Protein AF-A0A840PEG2-F1 (afdb_monomer_lite)

Radius of gyration: 22.78 Å; chains: 1; bounding box: 54×35×55 Å

Foldseek 3Di:
DVVVVCVPCVPVVLLVVLVVVLVVQCVCVVVVVDPCVSPPDDSVNSSVVVVVVVVVVVVVVVVVDPPPPPQDADPVRHRPDPPPPDDD

Organism: NCBI:txid1073253

Sequence (88 aa):
MLKKINARQPLLLRAAVALILLGLIRAAVAFGWVPPEWGEIDAADVERAIDVVIMGVTFRSIHRVVTPVATPRNAEGVPLVPAQRRPY

pLDDT: mean 73.18, std 11.71, range [46.25, 90.12]

Structure (mmCIF, N/CA/C/O backbone):
data_AF-A0A840PEG2-F1
#
_entry.id   AF-A0A840PEG2-F1
#
loop_
_atom_site.group_PDB
_atom_site.id
_atom_site.type_symbol
_atom_site.label_atom_id
_atom_site.label_alt_id
_atom_site.label_comp_id
_atom_site.label_asym_id
_atom_site.label_entity_id
_atom_site.label_seq_id
_atom_site.pdbx_PDB_ins_code
_atom_site.Cartn_x
_atom_site.Cartn_y
_atom_site.Cartn_z
_atom_site.occupancy
_atom_site.B_iso_or_equiv
_atom_site.auth_seq_id
_atom_site.auth_comp_id
_atom_site.auth_asym_id
_atom_site.auth_atom_id
_atom_site.pdbx_PDB_model_num
ATOM 1 N N . MET A 1 1 ? 1.258 22.931 15.836 1.00 46.25 1 MET A N 1
ATOM 2 C CA . MET A 1 1 ? 0.229 23.306 14.835 1.00 46.25 1 MET A CA 1
ATOM 3 C C . MET A 1 1 ? 0.081 22.297 13.689 1.00 46.25 1 MET A C 1
ATOM 5 O O . MET A 1 1 ? -1.048 22.061 13.281 1.00 46.25 1 MET A O 1
ATOM 9 N N . LEU A 1 2 ? 1.153 21.618 13.246 1.00 52.53 2 LEU A N 1
ATOM 10 C CA . LEU A 1 2 ? 1.108 20.585 12.189 1.00 52.53 2 LEU A CA 1
ATOM 11 C C . LEU A 1 2 ? 0.129 19.415 12.441 1.00 52.53 2 LEU A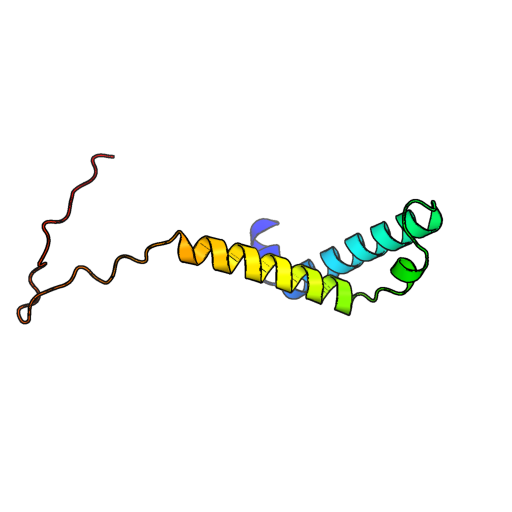 C 1
ATOM 13 O O . LEU A 1 2 ? -0.533 18.963 11.513 1.00 52.53 2 LEU A O 1
ATOM 17 N N . LYS A 1 3 ? -0.052 18.974 13.698 1.00 50.75 3 LYS A N 1
ATOM 18 C CA . LYS A 1 3 ? -0.972 17.864 14.041 1.00 50.75 3 LYS A CA 1
ATOM 19 C C . LYS A 1 3 ? -2.442 18.102 13.650 1.00 50.75 3 LYS A C 1
ATOM 21 O O . LYS A 1 3 ? -3.152 17.133 13.418 1.00 50.75 3 LYS A O 1
ATOM 26 N N . LYS A 1 4 ? -2.916 19.357 13.574 1.00 52.09 4 LYS A N 1
ATOM 27 C CA . LYS A 1 4 ? -4.322 19.663 13.229 1.00 52.09 4 LYS A CA 1
ATOM 28 C C . LYS A 1 4 ? -4.568 19.779 11.720 1.00 52.09 4 LYS A C 1
ATOM 30 O O . LYS A 1 4 ? -5.699 19.578 11.293 1.00 52.09 4 LYS A O 1
ATOM 35 N N . ILE A 1 5 ? -3.532 20.080 10.933 1.00 53.38 5 ILE A N 1
ATOM 36 C CA . ILE A 1 5 ? -3.629 20.188 9.468 1.00 53.38 5 ILE A CA 1
ATOM 37 C C . ILE A 1 5 ? -3.698 18.783 8.852 1.00 53.38 5 ILE A C 1
ATOM 39 O O . ILE A 1 5 ? -4.602 18.509 8.066 1.00 53.38 5 ILE A O 1
ATOM 43 N N . ASN A 1 6 ? -2.857 17.850 9.320 1.00 50.75 6 ASN A N 1
ATOM 44 C CA . ASN A 1 6 ? -2.865 16.456 8.849 1.00 50.75 6 ASN A CA 1
ATOM 45 C C . ASN A 1 6 ? -4.205 15.735 9.070 1.00 50.75 6 ASN A C 1
ATOM 47 O O . ASN A 1 6 ? -4.582 14.893 8.265 1.00 50.75 6 ASN A O 1
ATOM 51 N N . ALA A 1 7 ? -4.947 16.075 10.129 1.00 53.78 7 ALA A N 1
ATOM 52 C CA . ALA A 1 7 ? -6.245 15.458 10.410 1.00 53.78 7 ALA A CA 1
ATOM 53 C C . ALA A 1 7 ? -7.361 15.901 9.444 1.00 53.78 7 ALA A C 1
ATOM 55 O O . ALA A 1 7 ? -8.394 15.244 9.370 1.00 53.78 7 ALA A O 1
ATOM 56 N N . ARG A 1 8 ? -7.185 17.020 8.726 1.00 59.22 8 ARG A N 1
ATOM 57 C CA . ARG A 1 8 ? -8.228 17.612 7.871 1.00 59.22 8 ARG A CA 1
ATOM 58 C C . ARG A 1 8 ? -8.048 17.330 6.382 1.00 59.22 8 ARG A C 1
ATOM 60 O O . ARG A 1 8 ? -8.984 17.553 5.625 1.00 59.22 8 ARG A O 1
ATOM 67 N N . GLN A 1 9 ? -6.878 16.853 5.956 1.00 67.38 9 GLN A N 1
ATOM 68 C CA . GLN A 1 9 ? -6.587 16.587 4.542 1.00 67.38 9 GLN A CA 1
ATOM 69 C C . GLN A 1 9 ? -5.910 15.219 4.344 1.00 67.38 9 GLN A C 1
ATOM 71 O O . GLN A 1 9 ? -4.801 15.146 3.810 1.00 67.38 9 GLN A O 1
ATOM 76 N N . PRO A 1 10 ? -6.568 14.118 4.757 1.00 71.38 10 PRO A N 1
ATOM 77 C CA . PRO A 1 10 ? -6.005 12.773 4.627 1.00 71.38 10 PRO A CA 1
ATOM 78 C C . PRO A 1 10 ? -5.696 12.406 3.166 1.00 71.38 10 PRO A C 1
ATOM 80 O O . PRO A 1 10 ? -4.708 11.730 2.896 1.00 71.38 10 PRO A O 1
ATOM 83 N N . LEU A 1 11 ? -6.491 12.920 2.223 1.00 74.75 11 LEU A N 1
ATOM 84 C CA . LEU A 1 11 ? -6.319 12.694 0.786 1.00 74.75 11 LEU A CA 1
ATOM 85 C C . LEU A 1 11 ? -5.028 13.320 0.235 1.00 74.75 11 LEU A C 1
ATOM 87 O O . LEU A 1 11 ? -4.312 12.672 -0.520 1.00 74.75 11 LEU A O 1
ATOM 91 N N . LEU A 1 12 ? -4.682 14.540 0.661 1.00 79.31 12 LEU A N 1
ATOM 92 C CA . LEU A 1 12 ? -3.438 15.192 0.232 1.00 79.31 12 LEU A CA 1
ATOM 93 C C . LEU A 1 12 ? -2.206 14.507 0.820 1.00 79.31 12 LEU A C 1
ATOM 95 O O . LEU A 1 12 ? -1.204 14.354 0.128 1.00 79.31 12 LEU A O 1
ATOM 99 N N . LEU A 1 13 ? -2.282 14.064 2.079 1.00 79.94 13 LEU A N 1
ATOM 100 C CA . LEU A 1 13 ? -1.192 13.319 2.705 1.00 79.94 13 LEU A CA 1
ATOM 101 C C . LEU A 1 13 ? -0.946 11.991 1.974 1.00 79.94 13 LEU A C 1
ATOM 103 O O . LEU A 1 13 ? 0.200 11.637 1.717 1.00 79.94 13 LEU A O 1
ATOM 107 N N . ARG A 1 14 ? -2.018 11.284 1.602 1.00 75.75 14 ARG A N 1
ATOM 108 C CA . ARG A 1 14 ? -1.945 10.035 0.837 1.00 75.75 14 ARG A CA 1
ATOM 109 C C . ARG A 1 14 ? -1.316 10.247 -0.541 1.00 75.75 14 ARG A C 1
ATOM 111 O O . ARG A 1 14 ? -0.368 9.540 -0.869 1.00 75.75 14 ARG A O 1
ATOM 118 N N . ALA A 1 15 ? -1.769 11.254 -1.288 1.00 76.31 15 ALA A N 1
ATOM 119 C CA . ALA A 1 15 ? -1.198 11.589 -2.592 1.00 76.31 15 ALA A CA 1
ATOM 120 C C . ALA A 1 15 ? 0.289 11.979 -2.485 1.00 76.31 15 ALA A C 1
ATOM 122 O O . ALA A 1 15 ? 1.113 11.533 -3.280 1.00 76.31 15 ALA A O 1
ATOM 123 N N . ALA A 1 16 ? 0.664 12.756 -1.462 1.00 82.94 16 ALA A N 1
ATOM 124 C CA . ALA A 1 16 ? 2.058 13.120 -1.220 1.00 82.94 16 ALA A CA 1
ATOM 125 C C . ALA A 1 16 ? 2.938 11.891 -0.930 1.00 82.94 16 ALA A C 1
ATOM 127 O O . ALA A 1 16 ? 4.030 11.773 -1.481 1.00 82.94 16 ALA A O 1
ATOM 128 N N . VAL A 1 17 ? 2.459 10.954 -0.105 1.00 84.06 17 VAL A N 1
ATOM 129 C CA . VAL A 1 17 ? 3.175 9.700 0.185 1.00 84.06 17 VAL A CA 1
ATOM 130 C C . VAL A 1 17 ? 3.309 8.837 -1.072 1.00 84.06 17 VAL A C 1
ATOM 132 O O . VAL A 1 17 ? 4.395 8.321 -1.331 1.00 84.06 17 VAL A O 1
ATOM 135 N N . ALA A 1 18 ? 2.250 8.719 -1.876 1.00 80.81 18 ALA A N 1
ATOM 136 C CA . ALA A 1 18 ? 2.285 7.969 -3.129 1.00 80.81 18 ALA A CA 1
ATOM 137 C C . ALA A 1 18 ? 3.320 8.543 -4.112 1.00 80.81 18 ALA A C 1
ATOM 139 O O . ALA A 1 18 ? 4.117 7.790 -4.667 1.00 80.81 18 ALA A O 1
ATOM 140 N N . LEU A 1 19 ? 3.380 9.872 -4.262 1.00 85.19 19 LEU A N 1
ATOM 141 C CA . LEU A 1 19 ? 4.369 10.539 -5.116 1.00 85.19 19 LEU A CA 1
ATOM 142 C C . LEU A 1 19 ? 5.808 10.320 -4.637 1.00 85.19 19 LEU A C 1
ATOM 144 O O . LEU A 1 19 ? 6.697 10.086 -5.454 1.00 85.19 19 LEU A O 1
ATOM 148 N N . ILE A 1 20 ? 6.045 10.362 -3.322 1.00 87.00 20 ILE A N 1
ATOM 149 C CA . ILE A 1 20 ? 7.371 10.091 -2.749 1.00 87.00 20 ILE A CA 1
ATOM 150 C C . ILE A 1 20 ? 7.798 8.651 -3.050 1.00 87.00 20 ILE A C 1
ATOM 152 O O . ILE A 1 20 ? 8.917 8.422 -3.507 1.00 87.00 20 ILE A O 1
ATOM 156 N N . LEU A 1 21 ? 6.908 7.682 -2.826 1.00 85.56 21 LEU A N 1
ATOM 157 C CA . LEU A 1 21 ? 7.192 6.270 -3.083 1.00 85.56 21 LEU A CA 1
ATOM 158 C C . LEU A 1 21 ? 7.430 5.998 -4.569 1.00 85.56 21 LEU A C 1
ATOM 160 O O . LEU A 1 21 ? 8.384 5.305 -4.912 1.00 85.56 21 LEU A O 1
ATOM 164 N N . LEU A 1 22 ? 6.630 6.598 -5.449 1.00 86.06 22 LEU A N 1
ATOM 165 C CA . LEU A 1 22 ? 6.823 6.499 -6.892 1.00 86.06 22 LEU A CA 1
ATOM 166 C C . LEU A 1 22 ? 8.179 7.079 -7.322 1.00 86.06 22 LEU A C 1
ATOM 168 O O . LEU A 1 22 ? 8.888 6.468 -8.119 1.00 86.06 22 LEU A O 1
ATOM 172 N N . GLY A 1 23 ? 8.575 8.224 -6.758 1.00 84.00 23 GLY A N 1
ATOM 173 C CA . GLY A 1 23 ? 9.888 8.824 -6.999 1.00 84.00 23 GLY A CA 1
ATOM 174 C C . GLY A 1 23 ? 11.043 7.913 -6.576 1.00 84.00 23 GLY A C 1
ATOM 175 O O . GLY A 1 23 ? 12.014 7.771 -7.318 1.00 84.00 23 GLY A O 1
ATOM 176 N N . LEU A 1 24 ? 10.920 7.241 -5.427 1.00 86.94 24 LEU A N 1
ATOM 177 C CA . LEU A 1 24 ? 11.908 6.264 -4.960 1.00 86.94 24 LEU A CA 1
ATOM 178 C C . LEU A 1 24 ? 11.982 5.033 -5.869 1.00 86.94 24 LEU A C 1
ATOM 180 O O . LEU A 1 24 ? 13.083 4.587 -6.178 1.00 86.94 24 LEU A O 1
ATOM 184 N N . ILE A 1 25 ? 10.841 4.512 -6.332 1.00 84.94 25 ILE A N 1
ATOM 185 C CA . ILE A 1 25 ? 10.794 3.383 -7.275 1.00 84.94 25 ILE A CA 1
ATOM 186 C C . ILE A 1 25 ? 11.467 3.775 -8.594 1.00 84.94 25 ILE A C 1
ATOM 188 O O . ILE A 1 25 ? 12.355 3.069 -9.066 1.00 84.94 25 ILE A O 1
ATOM 192 N N . ARG A 1 26 ? 11.117 4.939 -9.154 1.00 84.06 26 ARG A N 1
ATOM 193 C CA . ARG A 1 26 ? 11.725 5.468 -10.387 1.00 84.06 26 ARG A CA 1
ATOM 194 C C . ARG A 1 26 ? 13.238 5.653 -10.240 1.00 84.06 26 ARG A C 1
ATOM 196 O O . ARG A 1 26 ? 13.981 5.289 -11.148 1.00 84.06 26 ARG A O 1
ATOM 203 N N . ALA A 1 27 ? 13.701 6.168 -9.100 1.00 86.19 27 ALA A N 1
ATOM 204 C CA . ALA A 1 27 ? 15.127 6.283 -8.812 1.00 86.19 27 ALA A CA 1
ATOM 205 C C . ALA A 1 27 ? 15.798 4.903 -8.726 1.00 86.19 27 ALA A C 1
ATOM 207 O O . ALA A 1 27 ? 16.823 4.683 -9.363 1.00 86.19 27 ALA A O 1
ATOM 208 N N . ALA A 1 28 ? 15.205 3.952 -8.002 1.00 85.94 28 ALA A N 1
ATOM 209 C CA . ALA A 1 28 ? 15.744 2.601 -7.855 1.00 85.94 28 ALA A CA 1
ATOM 210 C C . ALA A 1 28 ? 15.849 1.854 -9.198 1.00 85.94 28 ALA A C 1
ATOM 212 O O . ALA A 1 28 ? 16.832 1.151 -9.429 1.00 85.94 28 ALA A O 1
ATOM 213 N N . VAL A 1 29 ? 14.887 2.057 -10.105 1.00 86.81 29 VAL A N 1
ATOM 214 C CA . VAL A 1 29 ? 14.947 1.550 -11.485 1.00 86.81 29 VAL A CA 1
ATOM 215 C C . VAL A 1 29 ? 16.079 2.223 -12.266 1.00 86.81 29 VAL A C 1
ATOM 217 O O . VAL A 1 29 ? 16.860 1.535 -12.917 1.00 86.81 29 VAL A O 1
ATOM 220 N N . ALA A 1 30 ? 16.233 3.547 -12.160 1.00 84.12 30 ALA A N 1
ATOM 221 C CA . ALA A 1 30 ? 17.314 4.275 -12.831 1.00 84.12 30 ALA A CA 1
ATOM 222 C C . ALA A 1 30 ? 18.718 3.842 -12.360 1.00 84.12 30 ALA A C 1
ATOM 224 O O . ALA A 1 30 ? 19.652 3.819 -13.158 1.00 84.12 30 ALA A O 1
ATOM 225 N N . PHE A 1 31 ? 18.864 3.457 -11.088 1.00 90.12 31 PHE A N 1
ATOM 226 C CA . PHE A 1 31 ? 20.098 2.886 -10.533 1.00 90.12 31 PHE A CA 1
ATOM 227 C C . PHE A 1 31 ? 20.269 1.381 -10.812 1.00 90.12 31 PHE A C 1
ATOM 229 O O . PHE A 1 31 ? 21.284 0.805 -10.423 1.00 90.12 31 PHE A O 1
ATOM 236 N N . GLY A 1 32 ? 19.302 0.734 -11.473 1.00 83.50 32 GLY A N 1
ATOM 237 C CA . GLY A 1 32 ? 19.349 -0.691 -11.805 1.00 83.50 32 GLY A CA 1
ATOM 238 C C . GLY A 1 32 ? 19.191 -1.625 -10.603 1.00 83.50 32 GLY A C 1
ATOM 239 O O . GLY A 1 32 ? 19.563 -2.792 -10.680 1.00 83.50 32 GLY A O 1
ATOM 240 N N . TRP A 1 33 ? 18.664 -1.133 -9.478 1.00 86.69 33 TRP A N 1
ATOM 241 C CA . TRP A 1 33 ? 18.415 -1.953 -8.285 1.00 86.69 33 TRP A CA 1
ATOM 242 C C . TRP A 1 33 ? 17.163 -2.819 -8.416 1.00 86.69 33 TRP A C 1
ATOM 244 O O . TRP A 1 33 ? 17.014 -3.805 -7.697 1.00 86.69 33 TRP A O 1
ATOM 254 N N . VAL A 1 34 ? 16.249 -2.426 -9.301 1.00 83.44 34 VAL A N 1
ATOM 255 C CA . VAL A 1 34 ? 14.927 -3.026 -9.478 1.00 83.44 34 VAL A CA 1
ATOM 256 C C . VAL A 1 34 ? 14.666 -3.205 -10.979 1.00 83.44 34 VAL A C 1
ATOM 258 O O . VAL A 1 34 ? 15.126 -2.366 -11.761 1.00 83.44 34 VAL A O 1
ATOM 261 N N . PRO A 1 35 ? 13.951 -4.266 -11.400 1.00 81.25 35 PRO A N 1
ATOM 262 C CA . PRO A 1 35 ? 13.612 -4.493 -12.801 1.00 81.25 35 PRO A CA 1
ATOM 263 C C . PRO A 1 35 ? 12.901 -3.298 -13.461 1.00 81.25 35 PRO A C 1
ATOM 265 O O . PRO A 1 35 ? 12.090 -2.630 -12.812 1.00 81.25 35 PRO A O 1
ATOM 268 N N . PRO A 1 36 ? 13.160 -3.030 -14.754 1.00 79.25 36 PRO A N 1
ATOM 269 C CA . PRO A 1 36 ? 12.586 -1.888 -15.461 1.00 79.25 36 PRO A CA 1
ATOM 270 C C . PRO A 1 36 ? 11.064 -1.963 -15.603 1.00 79.25 36 PRO A C 1
ATOM 272 O O . PRO A 1 36 ? 10.427 -0.912 -15.639 1.00 79.25 36 PRO A O 1
ATOM 275 N N . GLU A 1 37 ? 10.465 -3.159 -15.579 1.00 82.44 37 GLU A N 1
ATOM 276 C CA . GLU A 1 37 ? 9.004 -3.323 -15.538 1.00 82.44 37 GLU A CA 1
ATOM 277 C C . GLU A 1 37 ? 8.342 -2.625 -14.332 1.00 82.44 37 GLU A C 1
ATOM 279 O O . GLU A 1 37 ? 7.167 -2.275 -14.384 1.00 82.44 37 GLU A O 1
ATOM 284 N N . TRP A 1 38 ? 9.080 -2.350 -13.249 1.00 75.44 38 TRP A N 1
ATOM 285 C CA . TRP A 1 3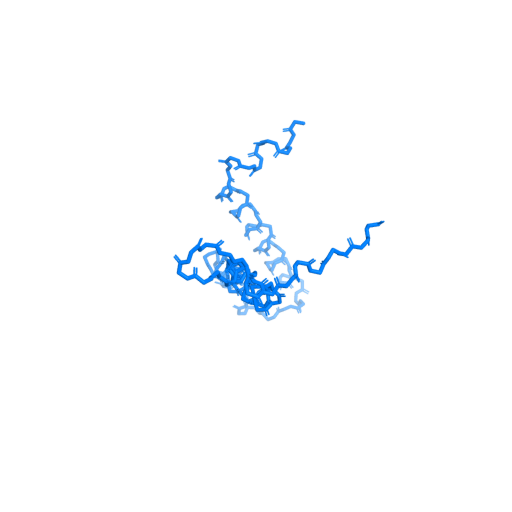8 ? 8.549 -1.613 -12.094 1.00 75.44 38 TRP A CA 1
ATOM 286 C C . TRP A 1 38 ? 8.569 -0.092 -12.304 1.00 75.44 38 TRP A C 1
ATOM 288 O O . TRP A 1 38 ? 7.978 0.653 -11.523 1.00 75.44 38 TRP A O 1
ATOM 298 N N . GLY A 1 39 ? 9.228 0.395 -13.359 1.00 75.19 39 GLY A N 1
ATOM 299 C CA . GLY A 1 39 ? 9.198 1.803 -13.758 1.00 75.19 39 GLY A CA 1
ATOM 300 C C . GLY A 1 39 ? 7.858 2.231 -14.364 1.00 75.19 39 GLY A C 1
ATOM 301 O O . GLY A 1 39 ? 7.540 3.425 -14.347 1.00 75.19 39 GLY A O 1
ATOM 302 N N . GLU A 1 40 ? 7.074 1.262 -14.847 1.00 79.88 40 GLU A N 1
ATOM 303 C CA . GLU A 1 40 ? 5.739 1.442 -15.432 1.00 79.88 40 GLU A CA 1
ATOM 304 C C . GLU A 1 40 ? 4.627 1.559 -14.379 1.00 79.88 40 GLU A C 1
ATOM 306 O O . GLU A 1 40 ? 3.491 1.857 -14.725 1.00 79.88 40 GLU A O 1
ATOM 311 N N . ILE A 1 41 ? 4.945 1.356 -13.096 1.00 78.06 41 ILE A N 1
ATOM 312 C CA . ILE A 1 41 ? 3.976 1.456 -12.001 1.00 78.06 41 ILE A CA 1
ATOM 313 C C . ILE A 1 41 ? 3.443 2.891 -11.920 1.00 78.06 41 ILE A C 1
ATOM 315 O O . ILE A 1 41 ? 4.216 3.844 -11.784 1.00 78.06 41 ILE A O 1
ATOM 319 N N . ASP A 1 42 ? 2.119 3.037 -11.945 1.00 81.25 42 ASP A N 1
ATOM 320 C CA . ASP A 1 42 ? 1.446 4.323 -11.798 1.00 81.25 42 ASP A CA 1
ATOM 321 C C . ASP A 1 42 ? 1.182 4.671 -10.325 1.00 81.25 42 ASP A C 1
ATOM 323 O O . ASP A 1 42 ? 1.155 3.822 -9.429 1.00 81.25 42 ASP A O 1
ATOM 327 N N . ALA A 1 43 ? 0.916 5.953 -10.053 1.00 72.81 43 ALA A N 1
ATOM 328 C CA . ALA A 1 43 ? 0.566 6.414 -8.706 1.00 72.81 43 ALA A CA 1
ATOM 329 C C . ALA A 1 43 ? -0.668 5.683 -8.137 1.00 72.81 43 ALA A C 1
ATOM 331 O O . ALA A 1 43 ? -0.722 5.402 -6.940 1.00 72.81 43 ALA A O 1
ATOM 332 N N . ALA A 1 44 ? -1.631 5.329 -8.995 1.00 78.25 44 ALA A N 1
ATOM 333 C CA . ALA A 1 44 ? -2.830 4.590 -8.606 1.00 78.25 44 ALA A CA 1
ATOM 334 C C . ALA A 1 44 ? -2.515 3.168 -8.105 1.00 78.25 44 ALA A C 1
ATOM 336 O O . ALA A 1 44 ? -3.160 2.688 -7.170 1.00 78.25 44 ALA A O 1
ATOM 337 N N . ASP A 1 45 ? -1.503 2.511 -8.676 1.00 81.12 45 ASP A N 1
ATOM 338 C CA . ASP A 1 45 ? -1.086 1.171 -8.262 1.00 81.12 45 ASP A CA 1
ATOM 339 C C . ASP A 1 45 ? -0.360 1.204 -6.917 1.00 81.12 45 ASP A C 1
ATOM 341 O O . ASP A 1 45 ? -0.627 0.376 -6.043 1.00 81.12 45 ASP A O 1
ATOM 345 N N . VAL A 1 46 ? 0.492 2.215 -6.706 1.00 78.19 46 VAL A N 1
ATOM 346 C CA . VAL A 1 46 ? 1.139 2.465 -5.407 1.00 78.19 46 VAL A CA 1
ATOM 347 C C . VAL A 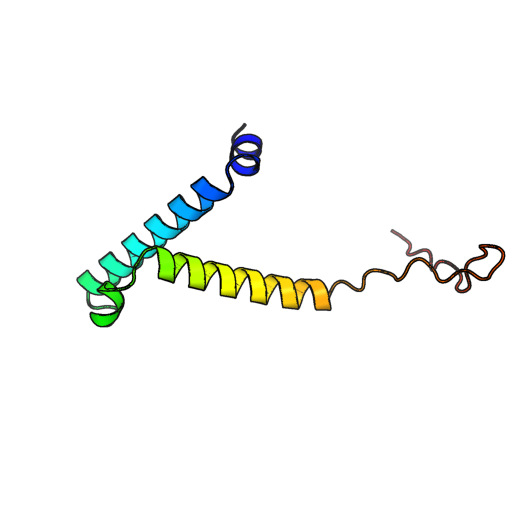1 46 ? 0.086 2.725 -4.332 1.00 78.19 46 VAL A C 1
ATOM 349 O O . VAL A 1 46 ? 0.145 2.150 -3.245 1.00 78.19 46 VAL A O 1
ATOM 352 N N . GLU A 1 47 ? -0.913 3.552 -4.632 1.00 77.38 47 GLU A N 1
ATOM 353 C CA . GLU A 1 47 ? -2.019 3.810 -3.716 1.00 77.38 47 GLU A CA 1
ATOM 354 C C . GLU A 1 47 ? -2.824 2.550 -3.387 1.00 77.38 47 GLU A C 1
ATOM 356 O O . GLU A 1 47 ? -3.134 2.305 -2.220 1.00 77.38 47 GLU A O 1
ATOM 361 N N . ARG A 1 48 ? -3.116 1.713 -4.387 1.00 83.19 48 ARG A N 1
ATOM 362 C CA . ARG A 1 48 ? -3.804 0.435 -4.179 1.00 83.19 48 ARG A CA 1
ATOM 363 C C . ARG A 1 48 ? -2.976 -0.511 -3.307 1.00 83.19 48 ARG A C 1
ATOM 365 O O . ARG A 1 48 ? -3.535 -1.165 -2.429 1.00 83.19 48 ARG A O 1
ATOM 372 N N . ALA A 1 49 ? -1.657 -0.565 -3.492 1.00 81.00 49 ALA A N 1
ATOM 373 C CA . ALA A 1 49 ? -0.770 -1.354 -2.640 1.00 81.00 49 ALA A CA 1
ATOM 374 C C . ALA A 1 49 ? -0.788 -0.860 -1.183 1.00 81.00 49 ALA A C 1
ATOM 376 O O . ALA A 1 49 ? -0.902 -1.667 -0.258 1.00 81.00 49 ALA A O 1
ATOM 377 N N . ILE A 1 50 ? -0.747 0.461 -0.971 1.00 80.19 50 ILE A N 1
ATOM 378 C CA . ILE A 1 50 ? -0.868 1.067 0.362 1.00 80.19 50 ILE A CA 1
ATOM 379 C C . ILE A 1 50 ? -2.207 0.690 1.004 1.00 80.19 50 ILE A C 1
ATOM 381 O O . ILE A 1 50 ? -2.226 0.277 2.164 1.00 80.19 50 ILE A O 1
ATOM 385 N N . ASP A 1 51 ? -3.311 0.773 0.263 1.00 82.62 51 ASP A N 1
ATOM 386 C CA . ASP A 1 51 ? -4.637 0.405 0.766 1.00 82.62 51 ASP A CA 1
ATOM 387 C C . ASP A 1 51 ? -4.711 -1.061 1.191 1.00 82.62 51 ASP A C 1
ATOM 389 O O . ASP A 1 51 ? -5.232 -1.360 2.266 1.00 82.62 51 ASP A O 1
ATOM 393 N N . VAL A 1 52 ? -4.140 -1.977 0.404 1.00 84.25 52 VAL A N 1
ATOM 394 C CA . VAL A 1 52 ? -4.076 -3.405 0.752 1.00 84.25 52 VAL A CA 1
ATOM 395 C C . VAL A 1 52 ? -3.275 -3.622 2.039 1.00 84.25 52 VAL A C 1
ATOM 397 O O . VAL A 1 52 ? -3.700 -4.390 2.906 1.00 84.25 52 VAL A O 1
ATOM 400 N N . VAL A 1 53 ? -2.152 -2.918 2.212 1.00 82.56 53 VAL A N 1
ATOM 401 C CA . VAL A 1 53 ? -1.341 -2.991 3.438 1.00 82.56 53 VAL A CA 1
ATOM 402 C C . VAL A 1 53 ? -2.117 -2.451 4.639 1.00 82.56 53 VAL A C 1
ATOM 404 O O . VAL A 1 53 ? -2.197 -3.122 5.671 1.00 82.56 53 VAL A O 1
ATOM 407 N N . ILE A 1 54 ? -2.726 -1.270 4.512 1.00 81.75 54 ILE A N 1
ATOM 408 C CA . ILE A 1 54 ? -3.538 -0.661 5.573 1.00 81.75 54 ILE A CA 1
ATOM 409 C C . ILE A 1 54 ? -4.698 -1.586 5.941 1.00 81.75 54 ILE A C 1
ATOM 411 O O . ILE A 1 54 ? -4.940 -1.820 7.127 1.00 81.75 54 ILE A O 1
ATOM 415 N N . MET A 1 55 ? -5.382 -2.160 4.951 1.00 82.44 55 MET A N 1
ATOM 416 C CA . MET A 1 55 ? -6.467 -3.114 5.157 1.00 82.44 55 MET A CA 1
ATOM 417 C C . MET A 1 55 ? -5.979 -4.360 5.902 1.00 82.44 55 MET A C 1
ATOM 419 O O . MET A 1 55 ? -6.592 -4.745 6.894 1.00 82.44 55 MET A O 1
ATOM 423 N N . GLY A 1 56 ? -4.856 -4.958 5.495 1.00 85.12 56 GLY A N 1
ATOM 424 C CA . GLY A 1 56 ? -4.296 -6.146 6.146 1.00 85.12 56 GLY A CA 1
ATOM 425 C C . GLY A 1 56 ? -3.879 -5.897 7.599 1.00 85.12 56 GLY A C 1
ATOM 426 O O . GLY A 1 56 ? -4.186 -6.693 8.492 1.00 85.12 56 GLY A O 1
ATOM 427 N N . VAL A 1 57 ? -3.234 -4.758 7.868 1.00 80.25 57 VAL A N 1
ATOM 428 C CA . VAL A 1 57 ? -2.873 -4.339 9.233 1.00 80.25 57 VAL A CA 1
ATOM 429 C C . VAL A 1 57 ? -4.127 -4.091 10.070 1.00 80.25 57 VAL A C 1
ATOM 431 O O . VAL A 1 57 ? -4.201 -4.533 11.218 1.00 80.25 57 VAL A O 1
ATOM 434 N N . THR A 1 58 ? -5.131 -3.431 9.493 1.00 79.25 58 THR A N 1
ATOM 435 C CA . THR A 1 58 ? -6.401 -3.132 10.164 1.00 79.25 58 THR A CA 1
ATOM 436 C C . THR A 1 58 ? -7.161 -4.414 10.491 1.00 79.25 58 THR A C 1
ATOM 438 O O . THR A 1 58 ? -7.587 -4.588 11.628 1.00 79.25 58 THR A O 1
ATOM 441 N N . PHE A 1 59 ? -7.246 -5.357 9.553 1.00 80.75 59 PHE A N 1
ATOM 44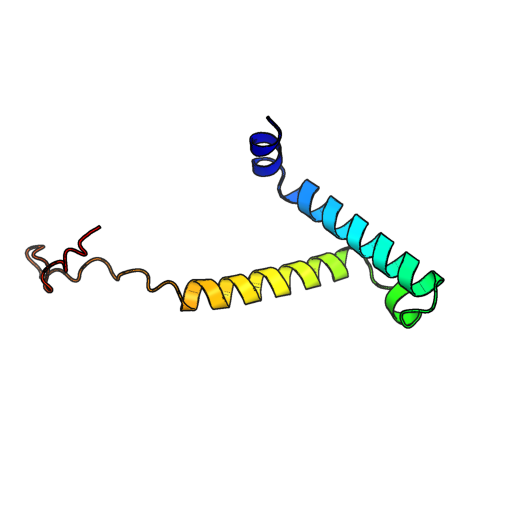2 C CA . PHE A 1 59 ? -7.837 -6.679 9.756 1.00 80.75 59 PHE A CA 1
ATOM 443 C C . PHE A 1 59 ? -7.164 -7.418 10.919 1.00 80.75 59 PHE A C 1
ATOM 445 O O . PHE A 1 59 ? -7.826 -7.842 11.867 1.00 80.75 59 PHE A O 1
ATOM 452 N N . ARG A 1 60 ? -5.826 -7.488 10.922 1.00 80.19 60 ARG A N 1
ATOM 453 C CA . ARG A 1 60 ? -5.066 -8.098 12.024 1.00 80.19 60 ARG A CA 1
ATOM 454 C C . ARG A 1 60 ? -5.285 -7.376 13.359 1.00 80.19 60 ARG A C 1
ATOM 456 O O . ARG A 1 60 ? -5.299 -8.030 14.400 1.00 80.19 60 ARG A O 1
ATOM 463 N N . SER A 1 61 ? -5.420 -6.052 13.341 1.00 74.94 61 SER A N 1
ATOM 464 C CA . SER A 1 61 ? -5.666 -5.235 14.533 1.00 74.94 61 SER A CA 1
ATOM 465 C C . SER A 1 61 ? -7.055 -5.498 15.117 1.00 74.94 61 SER A C 1
ATOM 467 O O . SER A 1 61 ? -7.171 -5.795 16.303 1.00 74.94 61 SER A O 1
ATOM 469 N N . ILE A 1 62 ? -8.097 -5.496 14.282 1.00 67.44 62 ILE A N 1
ATOM 470 C CA . ILE A 1 62 ? -9.480 -5.760 14.700 1.00 67.44 62 ILE A CA 1
ATOM 471 C C . ILE A 1 62 ? -9.602 -7.164 15.296 1.00 67.44 62 ILE A C 1
ATOM 473 O O . ILE A 1 62 ? -10.186 -7.319 16.359 1.00 67.44 62 ILE A O 1
ATOM 477 N N . HIS A 1 63 ? -8.965 -8.173 14.700 1.00 67.12 63 HIS A N 1
ATOM 478 C CA . HIS A 1 63 ? -8.960 -9.526 15.266 1.00 67.12 63 HIS A CA 1
ATOM 479 C C . HIS A 1 63 ? -8.251 -9.647 16.624 1.00 67.12 63 HIS A C 1
ATOM 481 O O . HIS A 1 63 ? -8.468 -10.623 17.340 1.00 67.12 63 HIS A O 1
ATOM 487 N N . ARG A 1 64 ? -7.406 -8.679 16.998 1.00 62.81 64 ARG A N 1
ATOM 488 C CA . ARG A 1 64 ? -6.782 -8.610 18.330 1.00 62.81 64 ARG A CA 1
ATOM 489 C C . ARG A 1 64 ? -7.602 -7.797 19.324 1.00 62.81 64 ARG A C 1
ATOM 491 O O . 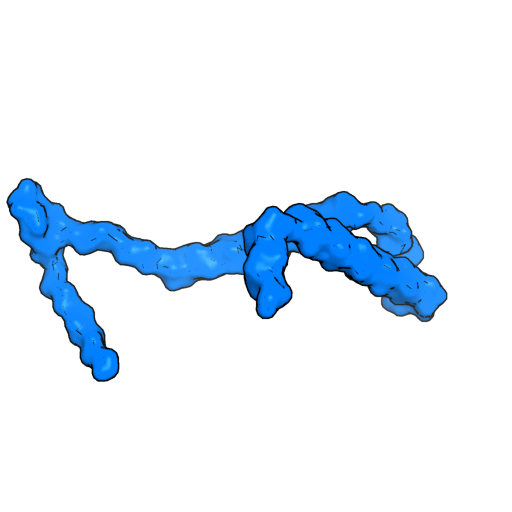ARG A 1 64 ? -7.453 -7.990 20.529 1.00 62.81 64 ARG A O 1
ATOM 498 N N . VAL A 1 65 ? -8.445 -6.891 18.840 1.00 55.75 65 VAL A N 1
ATOM 499 C CA . VAL A 1 65 ? -9.353 -6.115 19.674 1.00 55.75 65 VAL A CA 1
ATOM 500 C C . VAL A 1 65 ? -10.637 -6.916 19.818 1.00 55.75 65 VAL A C 1
ATOM 502 O O . VAL A 1 65 ? -11.558 -6.812 19.015 1.00 55.75 65 VAL A O 1
ATOM 505 N N . VAL A 1 66 ? -10.705 -7.717 20.880 1.00 54.75 66 VAL A N 1
ATOM 506 C CA . VAL A 1 66 ? -11.988 -8.203 21.385 1.00 54.75 66 VAL A CA 1
ATOM 507 C C . VAL A 1 66 ? -12.747 -6.961 21.829 1.00 54.75 66 VAL A C 1
ATOM 509 O O . VAL A 1 66 ? -12.490 -6.430 22.909 1.00 54.75 66 VAL A O 1
ATOM 512 N N . THR A 1 67 ? -13.639 -6.444 20.985 1.00 54.31 67 THR A N 1
ATOM 513 C CA . THR A 1 67 ? -14.673 -5.522 21.442 1.00 54.31 67 THR A CA 1
ATOM 514 C C . THR A 1 67 ? -15.400 -6.274 22.548 1.00 54.31 67 THR A C 1
ATOM 516 O O . THR A 1 67 ? -15.970 -7.330 22.260 1.00 54.31 67 THR A O 1
ATOM 519 N N . PRO A 1 68 ? -15.332 -5.829 23.818 1.00 55.72 68 PRO A N 1
ATOM 520 C CA . PRO A 1 68 ? -16.104 -6.477 24.855 1.00 55.72 68 PRO A CA 1
ATOM 521 C C . PRO A 1 68 ? -17.553 -6.355 24.406 1.00 55.72 68 PRO A C 1
ATOM 523 O O . PRO A 1 68 ? -18.088 -5.248 24.314 1.00 55.72 68 PRO A O 1
ATOM 526 N N . VAL A 1 69 ? -18.149 -7.492 24.038 1.00 57.34 69 VAL A N 1
ATOM 527 C CA . VAL A 1 69 ? -19.590 -7.599 23.837 1.00 57.34 69 VAL A CA 1
ATOM 528 C C . VAL A 1 69 ? -20.184 -6.936 25.065 1.00 57.34 69 VAL A C 1
ATOM 530 O O . VAL A 1 69 ? -19.791 -7.303 26.178 1.00 57.34 69 VAL A O 1
ATOM 533 N N . ALA A 1 70 ? -20.988 -5.887 24.850 1.00 57.50 70 ALA A N 1
ATOM 534 C CA . ALA A 1 70 ? -21.600 -5.096 25.911 1.00 57.50 70 ALA A CA 1
ATOM 535 C C . ALA A 1 70 ? -21.963 -6.042 27.049 1.00 57.50 70 ALA A C 1
ATOM 537 O O . ALA A 1 70 ? -22.671 -7.011 26.778 1.00 57.50 70 ALA A O 1
ATOM 538 N N . THR A 1 71 ? -21.366 -5.832 28.233 1.00 61.16 71 THR A N 1
ATOM 539 C CA . THR A 1 71 ? -21.360 -6.793 29.346 1.00 61.16 71 THR A CA 1
ATOM 540 C C . THR A 1 71 ? -22.692 -7.526 29.361 1.00 61.16 71 THR A C 1
ATOM 542 O O . THR A 1 71 ? -23.695 -6.841 29.564 1.00 61.16 71 THR A O 1
ATOM 545 N N . PRO A 1 72 ? -22.749 -8.830 29.031 1.00 63.69 72 PRO A N 1
ATOM 546 C CA . PRO A 1 72 ? -24.021 -9.476 28.755 1.00 63.69 72 PRO A CA 1
ATOM 547 C C . PRO A 1 72 ? -24.894 -9.313 29.998 1.00 63.69 72 PRO A C 1
ATOM 549 O O . PRO A 1 72 ? -24.476 -9.647 31.108 1.00 63.69 72 PRO A O 1
ATOM 552 N N . ARG A 1 73 ? -26.038 -8.651 29.824 1.00 69.25 73 ARG A N 1
ATOM 553 C CA . ARG A 1 73 ? -26.991 -8.337 30.888 1.00 69.25 73 ARG A CA 1
ATOM 554 C C . ARG A 1 73 ? -28.174 -9.284 30.770 1.00 69.25 73 ARG A C 1
ATOM 556 O O . ARG A 1 73 ? -28.525 -9.694 29.666 1.00 69.25 73 ARG A O 1
ATOM 563 N N . ASN A 1 74 ? -28.776 -9.636 31.895 1.00 73.12 74 ASN A N 1
ATOM 564 C CA . ASN A 1 74 ? -30.062 -10.323 31.890 1.00 73.12 74 ASN A CA 1
ATOM 565 C C . ASN A 1 74 ? -31.196 -9.365 31.452 1.00 73.12 74 ASN A C 1
ATOM 567 O O . ASN A 1 74 ? -30.958 -8.182 31.193 1.00 73.12 74 ASN A O 1
ATOM 571 N N . ALA A 1 75 ? -32.431 -9.868 31.373 1.00 77.88 75 ALA A N 1
ATOM 572 C CA . ALA A 1 75 ? -33.596 -9.078 30.960 1.00 77.88 75 ALA A CA 1
ATOM 573 C C . ALA A 1 75 ? -33.901 -7.887 31.895 1.00 77.88 75 ALA A C 1
ATOM 575 O O . ALA A 1 75 ? -34.511 -6.914 31.460 1.00 77.88 75 ALA A O 1
ATOM 576 N N . GLU A 1 76 ? -33.425 -7.919 33.145 1.00 77.88 76 GLU A N 1
ATOM 577 C CA . GLU A 1 76 ? -33.544 -6.818 34.110 1.00 77.88 76 GLU A CA 1
ATOM 578 C C . GLU A 1 76 ? -32.367 -5.819 34.055 1.00 77.88 76 GLU A C 1
ATOM 580 O O . GLU A 1 76 ? -32.297 -4.883 34.851 1.00 77.88 76 GLU A O 1
ATOM 585 N N . GLY A 1 77 ? -31.419 -5.993 33.127 1.00 72.50 77 GLY A N 1
ATOM 586 C CA . GLY A 1 77 ? -30.271 -5.100 32.968 1.00 72.50 77 GLY A CA 1
ATOM 587 C C . GLY A 1 77 ? -29.103 -5.374 33.925 1.00 72.50 77 GLY A C 1
ATOM 588 O O . GLY A 1 77 ? -28.172 -4.565 33.991 1.00 72.50 77 GLY A O 1
ATOM 589 N N . VAL A 1 78 ? -29.094 -6.499 34.640 1.00 73.25 78 VAL A N 1
ATOM 590 C CA . VAL A 1 78 ? -28.029 -6.890 35.580 1.00 73.25 78 VAL A CA 1
ATOM 591 C C . VAL A 1 78 ? -26.883 -7.594 34.836 1.00 73.25 78 VAL A C 1
ATOM 593 O O . VAL A 1 78 ? -27.150 -8.503 34.051 1.00 73.25 78 VAL A O 1
ATOM 596 N N . PRO A 1 79 ? -25.606 -7.213 35.051 1.00 75.50 79 PRO A N 1
ATOM 597 C CA . PRO A 1 79 ? -24.453 -7.885 34.446 1.00 75.50 79 PRO A CA 1
ATOM 598 C C . PRO A 1 79 ? -24.369 -9.369 34.836 1.00 75.50 79 PRO A C 1
ATOM 600 O O . PRO A 1 79 ? -24.365 -9.691 36.020 1.00 75.50 79 PRO A O 1
ATOM 603 N N . LEU A 1 80 ? -24.236 -10.263 33.854 1.00 68.31 80 LEU A N 1
ATOM 604 C CA . LEU A 1 80 ? -24.133 -11.714 34.067 1.00 68.31 80 LEU A CA 1
ATOM 605 C C . LEU A 1 80 ? -22.752 -12.166 34.564 1.00 68.31 80 LEU A C 1
ATOM 607 O O . LEU A 1 80 ? -22.622 -13.259 35.107 1.00 68.31 80 LEU A O 1
ATOM 611 N N . VAL A 1 81 ? -21.718 -11.340 34.383 1.00 67.62 81 VAL A N 1
ATOM 612 C CA . VAL A 1 81 ? -20.357 -11.626 34.851 1.00 67.62 81 VAL A CA 1
ATOM 613 C C . VAL A 1 81 ? -19.904 -10.476 35.751 1.00 67.62 81 VAL A C 1
ATOM 615 O O . VAL A 1 81 ? -20.017 -9.315 35.336 1.00 67.62 81 VAL A O 1
ATOM 618 N N . PRO A 1 82 ? -19.391 -10.747 36.967 1.00 63.34 82 PRO A N 1
ATOM 619 C CA . PRO A 1 82 ? -18.835 -9.704 37.816 1.00 63.34 82 PRO A CA 1
ATOM 620 C C . PRO A 1 82 ? -17.699 -9.003 37.072 1.00 63.34 82 PRO A C 1
ATOM 622 O O . PRO A 1 82 ? -16.790 -9.6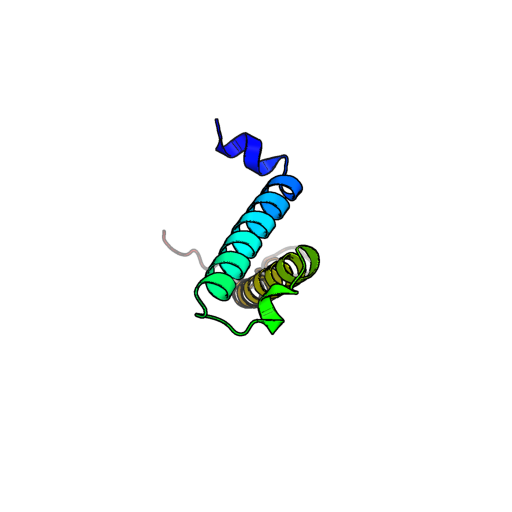49 36.549 1.00 63.34 82 PRO A O 1
ATOM 625 N N . ALA A 1 83 ? -17.765 -7.671 36.998 1.00 62.56 83 ALA A N 1
ATOM 626 C CA . ALA A 1 83 ? -16.734 -6.871 36.358 1.00 62.56 83 ALA A CA 1
ATOM 627 C C . ALA A 1 83 ? -15.401 -7.148 37.060 1.00 62.56 83 ALA A C 1
ATOM 629 O O . ALA A 1 83 ? -15.192 -6.733 38.201 1.00 62.56 83 ALA A O 1
ATOM 630 N N . GLN A 1 84 ? -14.515 -7.877 36.385 1.00 62.16 84 GLN A N 1
ATOM 631 C CA . GLN A 1 84 ? -13.173 -8.137 36.873 1.00 62.16 84 GLN A CA 1
ATOM 632 C C . GLN A 1 84 ? -12.450 -6.787 36.904 1.00 62.16 84 GLN A C 1
ATOM 634 O O . GLN A 1 84 ? -11.965 -6.298 35.884 1.00 62.16 84 GLN A O 1
ATOM 639 N N . ARG A 1 85 ? -12.460 -6.125 38.067 1.00 57.62 85 ARG A N 1
ATOM 640 C CA . ARG A 1 85 ? -11.708 -4.890 38.289 1.00 57.62 85 ARG A CA 1
ATOM 641 C C . ARG A 1 85 ? -10.234 -5.247 38.129 1.00 57.62 85 ARG A C 1
ATOM 643 O O . ARG A 1 85 ? -9.661 -5.877 39.013 1.00 57.62 85 ARG A O 1
ATOM 650 N N . ARG A 1 86 ? -9.627 -4.892 36.995 1.00 55.09 86 ARG A N 1
ATOM 651 C CA . ARG A 1 86 ? -8.166 -4.892 36.898 1.00 55.09 86 ARG A CA 1
ATOM 652 C C . ARG A 1 86 ? -7.653 -3.795 37.838 1.00 55.09 86 ARG A C 1
ATOM 654 O O . ARG A 1 86 ? -8.129 -2.665 37.712 1.00 55.09 86 ARG A O 1
ATOM 661 N N . PRO A 1 87 ? -6.753 -4.103 38.786 1.00 52.94 87 PRO A N 1
ATOM 662 C CA . PRO A 1 87 ? -6.023 -3.065 39.492 1.00 52.94 87 PRO A CA 1
ATOM 663 C C . PRO A 1 87 ? -5.100 -2.385 38.474 1.00 52.94 87 PRO A C 1
ATOM 665 O O . PRO A 1 87 ? -4.387 -3.070 37.737 1.00 52.94 87 PRO A O 1
ATOM 668 N N . TYR A 1 88 ? -5.214 -1.062 38.372 1.00 52.28 88 TYR A N 1
ATOM 669 C CA . TYR A 1 88 ? -4.255 -0.219 37.661 1.00 52.28 88 TYR A CA 1
ATOM 670 C C . TYR A 1 88 ? -3.013 -0.032 38.527 1.00 52.28 88 TYR A C 1
ATOM 672 O O . TYR A 1 88 ? -3.198 0.088 39.762 1.00 52.28 88 TYR A O 1
#

Secondary structure (DSSP, 8-state):
-HHHHHTT-HHHHHHHHHHHHHHHHHHHHHTTSS-GGGGG--HHHHHHHHHHHHHHHHHHHHTT-----S--B-TTS-BSS-------